Protein AF-A0A814VTH6-F1 (afdb_monomer_lite)

Organism: NCBI:txid392030

Sequence (83 aa):
MDEVVILLLMIFQMQNITEEQIDGIMELREFGVPYHIRVYIDLKINIDLWYGVHSQSSSGGAQNQLLLKADLMEQPESILFCI

Foldseek 3Di:
DDPVVVVVVVVCVVVVPDPVNVVPDPDDPPPPPDPVNVCCVVLVDDPQWDWDWDWDPDPVDTDIDTDTDPVDPDGDDDDDDDD

pLDDT: mean 79.92, std 9.44, range [51.53, 92.62]

Radius of gyration: 21.1 Å; chains: 1; bounding box: 52×26×51 Å

Structure (mmCIF, N/CA/C/O backbone):
data_AF-A0A814VTH6-F1
#
_entry.id   AF-A0A814VTH6-F1
#
loop_
_atom_site.group_PDB
_atom_site.id
_atom_site.type_symbol
_atom_site.label_atom_id
_atom_site.label_alt_id
_atom_site.label_comp_id
_atom_site.label_asym_id
_atom_site.label_entity_id
_atom_site.label_seq_id
_atom_site.pdbx_PDB_ins_code
_atom_site.Cartn_x
_atom_site.Cartn_y
_atom_site.Cartn_z
_atom_site.occupancy
_atom_site.B_iso_or_equiv
_atom_site.auth_seq_id
_atom_site.auth_comp_id
_atom_site.auth_asym_id
_atom_site.auth_atom_id
_atom_site.pdbx_PDB_model_num
ATOM 1 N N . MET A 1 1 ? -2.289 4.209 -29.701 1.00 51.53 1 MET A N 1
ATOM 2 C CA . MET A 1 1 ? -0.868 4.540 -29.480 1.00 51.53 1 MET A CA 1
ATOM 3 C C . MET A 1 1 ? -0.820 5.228 -28.143 1.00 51.53 1 MET A C 1
ATOM 5 O O . MET A 1 1 ? -1.273 6.358 -28.030 1.00 51.53 1 MET A O 1
ATOM 9 N N . ASP A 1 2 ? -0.463 4.450 -27.134 1.00 68.69 2 ASP A N 1
ATOM 10 C CA . ASP A 1 2 ? -0.754 4.728 -25.735 1.00 68.69 2 ASP A CA 1
ATOM 11 C C . ASP A 1 2 ? 0.186 5.798 -25.168 1.00 68.69 2 ASP A C 1
ATOM 13 O O . ASP A 1 2 ? 1.394 5.750 -25.398 1.00 68.69 2 ASP A O 1
ATOM 17 N N . GLU A 1 3 ? -0.363 6.745 -24.404 1.00 72.56 3 GLU A N 1
ATOM 18 C CA . GLU A 1 3 ? 0.353 7.835 -23.706 1.00 72.56 3 GLU A CA 1
ATOM 19 C C . GLU A 1 3 ? 1.609 7.351 -22.953 1.00 72.56 3 GLU A C 1
ATOM 21 O O . GLU A 1 3 ? 2.609 8.059 -22.850 1.00 72.56 3 GLU A O 1
ATOM 26 N N . VAL A 1 4 ? 1.584 6.104 -22.478 1.00 69.19 4 VAL A N 1
ATOM 27 C CA . VAL A 1 4 ? 2.681 5.436 -21.768 1.00 69.19 4 VAL A CA 1
ATOM 28 C C . VAL A 1 4 ? 3.928 5.284 -22.646 1.00 69.19 4 VAL A C 1
ATOM 30 O O . VAL A 1 4 ? 5.040 5.485 -22.166 1.00 69.19 4 VAL A O 1
ATOM 33 N N . VAL A 1 5 ? 3.759 4.980 -23.937 1.00 69.50 5 VAL A N 1
ATOM 34 C CA . VAL A 1 5 ? 4.873 4.833 -24.890 1.00 69.50 5 VAL A CA 1
ATOM 35 C C . VAL A 1 5 ? 5.526 6.191 -25.154 1.00 69.50 5 VAL A C 1
ATOM 37 O O . VAL A 1 5 ? 6.748 6.283 -25.236 1.00 69.50 5 VAL A O 1
ATOM 40 N N . ILE A 1 6 ? 4.724 7.258 -25.219 1.00 74.50 6 ILE A N 1
ATOM 41 C CA . ILE A 1 6 ? 5.206 8.632 -25.413 1.00 74.50 6 ILE A CA 1
ATOM 42 C C . ILE A 1 6 ? 5.998 9.101 -24.185 1.00 74.50 6 ILE A C 1
ATOM 44 O O . ILE A 1 6 ? 7.107 9.614 -24.333 1.00 74.50 6 ILE A O 1
ATOM 48 N N . LEU A 1 7 ? 5.475 8.875 -22.975 1.00 75.56 7 LEU A N 1
ATOM 49 C CA . LEU A 1 7 ? 6.164 9.187 -21.716 1.00 75.56 7 LEU A CA 1
ATOM 50 C C . LEU A 1 7 ? 7.474 8.404 -21.565 1.00 75.56 7 LEU A C 1
ATOM 52 O O . LEU A 1 7 ? 8.491 8.977 -21.177 1.00 75.56 7 LEU A O 1
ATOM 56 N N . LEU A 1 8 ? 7.469 7.117 -21.912 1.00 75.44 8 LEU A N 1
ATOM 57 C CA . LEU A 1 8 ? 8.654 6.267 -21.855 1.00 75.44 8 LEU A CA 1
ATOM 58 C C . LEU A 1 8 ? 9.736 6.739 -22.843 1.00 75.44 8 LEU A C 1
ATOM 60 O O . LEU A 1 8 ? 10.897 6.877 -22.459 1.00 75.44 8 LEU A O 1
ATOM 64 N N . LEU A 1 9 ? 9.350 7.071 -24.080 1.00 75.06 9 LEU A N 1
ATOM 65 C CA . LEU A 1 9 ? 10.254 7.665 -25.068 1.00 75.06 9 LEU A CA 1
ATOM 66 C C . LEU A 1 9 ? 10.810 9.010 -24.581 1.00 75.06 9 LEU A C 1
ATOM 68 O O . LEU A 1 9 ? 12.015 9.228 -24.671 1.00 75.06 9 LEU A O 1
ATOM 72 N N . MET A 1 10 ? 9.983 9.888 -24.000 1.00 77.31 10 MET A N 1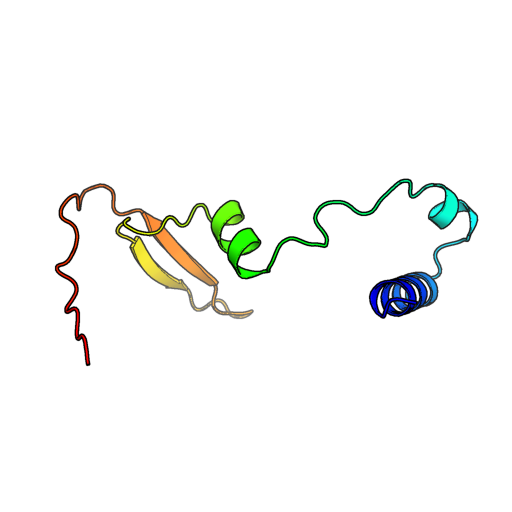
ATOM 73 C CA . MET A 1 10 ? 10.460 11.163 -23.441 1.00 77.31 10 MET A CA 1
ATOM 74 C C . MET A 1 10 ? 11.471 10.962 -22.303 1.00 77.31 10 MET A C 1
ATOM 76 O O . MET A 1 10 ? 12.472 11.676 -22.253 1.00 77.31 10 MET A O 1
ATOM 80 N N . ILE A 1 11 ? 11.255 9.987 -21.415 1.00 78.44 11 ILE A N 1
ATOM 81 C CA . ILE A 1 11 ? 12.188 9.678 -20.320 1.00 78.44 11 ILE A CA 1
ATOM 82 C C . ILE A 1 11 ? 13.522 9.160 -20.870 1.00 78.44 11 ILE A C 1
ATOM 84 O O . ILE A 1 11 ? 14.574 9.637 -20.444 1.00 78.44 11 ILE A O 1
ATOM 88 N N . PHE A 1 12 ? 13.501 8.245 -21.844 1.00 77.81 12 PHE A N 1
ATOM 89 C CA . PHE A 1 12 ? 14.729 7.721 -22.453 1.00 77.81 12 PHE A CA 1
ATOM 90 C C . PHE A 1 12 ? 15.541 8.809 -23.166 1.00 77.81 12 PHE A C 1
ATOM 92 O O . PHE A 1 12 ? 16.761 8.873 -22.994 1.00 77.81 12 PHE A O 1
ATOM 99 N N . GLN A 1 13 ? 14.868 9.720 -23.876 1.00 76.81 13 GLN A N 1
ATOM 100 C CA . GLN A 1 13 ? 15.509 10.869 -24.526 1.00 76.81 13 GLN A CA 1
ATOM 101 C C . GLN A 1 13 ? 16.118 11.848 -23.507 1.00 76.81 13 GLN A C 1
ATOM 103 O O . GLN A 1 13 ? 17.208 12.373 -23.725 1.00 76.81 13 GLN A O 1
ATOM 108 N N . MET A 1 14 ? 15.466 12.062 -22.359 1.00 76.12 14 MET A N 1
ATOM 109 C CA . MET A 1 14 ? 15.984 12.932 -21.293 1.00 76.12 14 MET A CA 1
ATOM 110 C C . MET A 1 14 ? 17.168 12.337 -20.521 1.00 76.12 14 MET A C 1
ATOM 112 O O . MET A 1 14 ? 17.905 13.080 -19.875 1.00 76.12 14 MET A O 1
ATOM 116 N N . GLN A 1 15 ? 17.357 11.018 -20.573 1.00 75.69 15 GLN A N 1
ATOM 117 C CA . GLN A 1 15 ? 18.444 10.307 -19.891 1.00 75.69 15 GLN A CA 1
ATOM 118 C C . GLN A 1 15 ? 19.619 9.952 -20.827 1.00 75.69 15 GLN A C 1
ATOM 120 O O . GLN A 1 15 ? 20.583 9.343 -20.372 1.00 75.69 15 GLN A O 1
ATOM 125 N N . ASN A 1 16 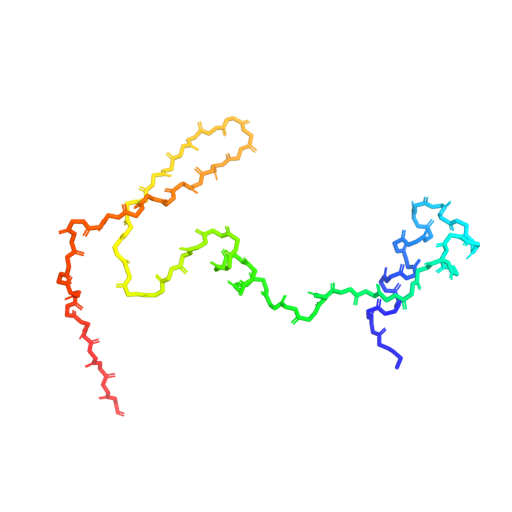? 19.565 10.345 -22.111 1.00 74.56 16 ASN A N 1
ATOM 126 C CA . ASN A 1 16 ? 20.564 10.031 -23.146 1.00 74.56 16 ASN A CA 1
ATOM 127 C C . ASN A 1 16 ? 20.906 8.527 -23.224 1.00 74.56 16 ASN A C 1
ATOM 129 O O . ASN A 1 16 ? 22.065 8.141 -23.382 1.00 74.56 16 ASN A O 1
ATOM 133 N N . ILE A 1 17 ? 19.884 7.686 -23.048 1.00 75.12 17 ILE A N 1
ATOM 134 C CA . ILE A 1 17 ? 19.999 6.228 -23.113 1.00 75.12 17 ILE A CA 1
ATOM 135 C C . ILE A 1 17 ? 20.100 5.833 -24.592 1.00 75.12 17 ILE A C 1
ATOM 137 O O . ILE A 1 17 ? 19.282 6.266 -25.406 1.00 75.12 17 ILE A O 1
ATOM 141 N N . THR A 1 18 ? 21.123 5.056 -24.953 1.00 74.75 18 THR A N 1
ATOM 142 C CA . THR A 1 18 ? 21.375 4.659 -26.347 1.00 74.75 18 THR A CA 1
ATOM 143 C C . THR A 1 18 ? 20.371 3.600 -26.811 1.00 74.75 18 THR A C 1
ATOM 145 O O . THR A 1 18 ? 19.852 2.831 -26.006 1.00 74.75 18 THR A O 1
ATOM 148 N N . GLU A 1 19 ? 20.096 3.525 -28.116 1.00 71.50 19 GLU A N 1
ATOM 149 C CA . GLU A 1 19 ? 19.148 2.543 -28.681 1.00 71.50 19 GLU A CA 1
ATOM 150 C C . GLU A 1 19 ? 19.531 1.093 -28.331 1.00 71.50 19 GLU A C 1
ATOM 152 O O . GLU A 1 19 ? 18.663 0.296 -27.995 1.00 71.50 19 GLU A O 1
ATOM 157 N N . GLU A 1 20 ? 20.831 0.784 -28.260 1.00 72.06 20 GLU A N 1
ATOM 158 C CA . GLU A 1 20 ? 21.348 -0.517 -27.802 1.00 72.06 20 GLU A CA 1
ATOM 159 C C . GLU A 1 20 ? 20.956 -0.850 -26.350 1.00 72.06 20 GLU A C 1
ATOM 161 O O . GLU A 1 20 ? 20.758 -2.013 -26.002 1.00 72.06 20 GLU A O 1
ATOM 166 N N . GLN A 1 21 ? 20.840 0.163 -25.484 1.00 69.88 21 GLN A N 1
ATOM 167 C CA . GLN A 1 21 ? 20.391 -0.019 -24.102 1.00 69.88 21 GLN A CA 1
ATOM 168 C C . GLN A 1 21 ? 18.875 -0.226 -24.019 1.00 69.88 21 GLN A C 1
ATOM 170 O O . GLN A 1 21 ? 18.420 -0.938 -23.125 1.00 69.88 21 GLN A O 1
ATOM 175 N N . ILE A 1 22 ? 18.104 0.367 -24.938 1.00 72.44 22 ILE A N 1
ATOM 176 C CA . ILE A 1 22 ? 16.649 0.178 -25.034 1.00 72.44 22 ILE A CA 1
ATOM 177 C C . ILE A 1 22 ? 16.333 -1.223 -25.571 1.00 72.44 22 ILE A C 1
ATOM 179 O O . ILE A 1 22 ? 15.468 -1.895 -25.015 1.00 72.44 22 ILE A O 1
ATOM 183 N N . ASP A 1 23 ? 17.088 -1.703 -26.561 1.00 74.31 23 ASP A N 1
ATOM 184 C CA . ASP A 1 23 ? 16.960 -3.061 -27.116 1.00 74.31 23 ASP A CA 1
ATOM 185 C C . ASP A 1 23 ? 17.235 -4.165 -26.078 1.00 74.31 23 ASP A C 1
ATOM 187 O O . ASP A 1 23 ? 16.733 -5.284 -26.195 1.00 74.31 23 ASP A O 1
ATOM 191 N N . GLY A 1 24 ? 17.995 -3.858 -25.023 1.00 75.31 24 GLY A N 1
ATOM 192 C CA . GLY A 1 24 ? 18.211 -4.764 -23.892 1.00 75.31 24 GLY A CA 1
ATOM 193 C C . GLY A 1 24 ? 17.019 -4.881 -22.930 1.00 75.31 24 GLY A C 1
ATOM 194 O O . GLY A 1 24 ? 16.999 -5.782 -22.084 1.00 75.31 24 GLY A O 1
ATOM 195 N N . ILE A 1 25 ? 16.027 -3.990 -23.019 1.00 74.38 25 ILE A N 1
ATOM 196 C CA . ILE A 1 25 ? 14.855 -3.981 -22.138 1.00 74.38 25 ILE A CA 1
ATOM 197 C C . ILE A 1 25 ? 13.804 -4.939 -22.700 1.00 74.38 25 ILE A C 1
ATOM 199 O O . ILE A 1 25 ? 13.086 -4.619 -23.640 1.00 74.38 25 ILE A O 1
ATOM 203 N N . MET A 1 26 ? 13.677 -6.116 -22.085 1.00 78.00 26 MET A N 1
ATOM 204 C CA . MET A 1 26 ? 12.678 -7.107 -22.506 1.00 78.00 26 MET A CA 1
ATOM 205 C C . MET A 1 26 ? 11.238 -6.715 -22.142 1.00 78.00 26 MET A C 1
ATOM 207 O O . MET A 1 26 ? 10.327 -6.960 -22.926 1.00 78.00 26 MET A O 1
ATOM 211 N N . GLU A 1 27 ? 11.010 -6.150 -20.948 1.00 81.88 27 GLU A N 1
ATOM 212 C CA . GLU A 1 27 ? 9.664 -5.808 -20.470 1.00 81.88 27 GLU A CA 1
ATOM 213 C C . GLU A 1 27 ? 9.705 -4.823 -19.290 1.00 81.88 27 GLU A C 1
ATOM 215 O O . GLU A 1 27 ? 10.616 -4.859 -18.458 1.00 81.88 27 GLU A O 1
ATOM 220 N N . LEU A 1 28 ? 8.669 -3.988 -19.171 1.00 79.38 28 LEU A N 1
ATOM 221 C CA . LEU A 1 28 ? 8.367 -3.260 -17.941 1.00 79.38 28 LEU A CA 1
ATOM 222 C C . LEU A 1 28 ? 7.506 -4.140 -17.035 1.00 79.38 28 LEU A C 1
ATOM 224 O O . LEU A 1 28 ? 6.445 -4.600 -17.443 1.00 79.38 28 LEU A O 1
ATOM 228 N N . ARG A 1 29 ? 7.918 -4.332 -15.781 1.00 82.56 29 ARG A N 1
ATOM 229 C CA . ARG A 1 29 ? 7.113 -5.064 -14.795 1.00 82.56 29 ARG A CA 1
ATOM 230 C C . ARG A 1 29 ? 6.387 -4.117 -13.858 1.00 82.56 29 ARG A C 1
ATOM 232 O O . ARG A 1 29 ? 6.881 -3.044 -13.534 1.00 82.56 29 ARG A O 1
ATOM 239 N N . GLU A 1 30 ? 5.211 -4.549 -13.411 1.00 78.81 30 GLU A N 1
ATOM 240 C CA . GLU A 1 30 ? 4.441 -3.912 -12.333 1.00 78.81 30 GLU A CA 1
ATOM 241 C C . GLU A 1 30 ? 3.990 -2.459 -12.600 1.00 78.81 30 GLU A C 1
ATOM 243 O O . GLU A 1 30 ? 3.532 -1.779 -11.683 1.00 78.81 30 GLU A O 1
ATOM 248 N N . PHE A 1 31 ? 4.031 -1.996 -13.854 1.00 80.25 31 PHE A N 1
ATOM 249 C CA . PHE A 1 31 ? 3.580 -0.654 -14.258 1.00 80.25 31 PHE A CA 1
ATOM 250 C C . PHE A 1 31 ? 2.072 -0.431 -14.065 1.00 80.25 31 PHE A C 1
ATOM 252 O O . PHE A 1 31 ? 1.620 0.704 -13.953 1.00 80.25 31 PHE A O 1
ATOM 259 N N . GLY A 1 32 ? 1.287 -1.510 -14.030 1.00 84.81 32 GLY A N 1
ATOM 260 C CA . GLY A 1 32 ? -0.166 -1.456 -13.868 1.00 84.81 32 GLY A CA 1
ATOM 261 C C . GLY A 1 32 ? -0.650 -1.438 -12.418 1.00 84.81 32 GLY A C 1
ATOM 262 O O . GLY A 1 32 ? -1.856 -1.375 -12.199 1.00 84.81 32 GLY A O 1
ATOM 263 N N . VAL A 1 33 ? 0.243 -1.532 -11.425 1.00 88.19 33 VAL A N 1
ATOM 264 C CA . VAL A 1 33 ? -0.161 -1.588 -10.013 1.00 88.19 33 VAL A CA 1
ATOM 265 C C . VAL A 1 33 ? -0.563 -0.182 -9.541 1.00 88.19 33 VAL A C 1
ATOM 267 O O . VAL A 1 33 ? 0.289 0.707 -9.511 1.00 88.19 33 VAL A O 1
ATOM 270 N N . PRO A 1 34 ? -1.828 0.050 -9.134 1.00 92.62 34 PRO A N 1
ATOM 271 C CA . PRO A 1 34 ? -2.252 1.335 -8.592 1.00 92.62 34 PRO A CA 1
ATOM 272 C C . PRO A 1 34 ? -1.435 1.729 -7.360 1.00 92.62 34 PRO A C 1
ATOM 274 O O . PRO A 1 34 ? -1.088 0.888 -6.528 1.00 92.62 34 PRO A O 1
ATOM 277 N N . TYR A 1 35 ? -1.200 3.031 -7.190 1.00 90.06 35 TYR A N 1
ATOM 278 C CA . TYR A 1 35 ? -0.352 3.550 -6.114 1.00 90.06 35 TYR A CA 1
ATOM 279 C C . TYR A 1 35 ? -0.778 3.081 -4.711 1.00 90.06 35 TYR A C 1
ATOM 281 O O . TYR A 1 35 ? 0.063 2.669 -3.919 1.00 90.06 35 TYR A O 1
ATOM 289 N N . HIS A 1 36 ? -2.080 3.067 -4.407 1.00 89.44 36 HIS A N 1
ATOM 290 C CA . HIS A 1 36 ? -2.571 2.629 -3.095 1.00 89.44 36 HIS A CA 1
ATOM 291 C C . HIS A 1 36 ? -2.301 1.140 -2.824 1.00 89.44 36 HIS A C 1
ATOM 293 O O . HIS A 1 36 ? -2.068 0.769 -1.678 1.00 89.44 36 HIS A O 1
ATOM 299 N N . ILE A 1 37 ? -2.272 0.301 -3.866 1.00 91.31 37 ILE A N 1
ATOM 300 C CA . ILE A 1 37 ? -1.919 -1.118 -3.740 1.00 91.31 37 ILE A CA 1
ATOM 301 C C . ILE A 1 37 ? -0.423 -1.257 -3.457 1.00 91.31 37 ILE A C 1
ATOM 303 O O . ILE A 1 37 ? -0.039 -2.022 -2.579 1.00 91.31 37 ILE A O 1
ATOM 307 N N . ARG A 1 38 ? 0.425 -0.476 -4.139 1.00 92.25 38 ARG A N 1
ATOM 308 C CA . ARG A 1 38 ? 1.868 -0.448 -3.859 1.00 92.25 38 ARG A CA 1
ATOM 309 C C . ARG A 1 38 ? 2.143 -0.075 -2.406 1.00 92.25 38 ARG A C 1
ATOM 311 O O . ARG A 1 38 ? 2.838 -0.803 -1.712 1.00 92.25 38 ARG A O 1
ATOM 318 N N . VAL A 1 39 ? 1.541 1.018 -1.939 1.00 89.12 39 VAL A N 1
ATOM 319 C CA . VAL A 1 39 ? 1.694 1.491 -0.555 1.00 89.12 39 VAL A CA 1
ATOM 320 C C . VAL A 1 39 ? 1.207 0.440 0.448 1.00 89.12 39 VAL A C 1
ATOM 322 O O . VAL A 1 39 ? 1.898 0.173 1.428 1.00 89.12 39 VAL A O 1
ATOM 325 N N . TYR A 1 40 ? 0.055 -0.186 0.186 1.00 91.38 40 TYR A N 1
ATOM 326 C CA . TYR A 1 40 ? -0.492 -1.286 0.988 1.00 91.38 40 TYR A CA 1
ATOM 327 C C . TYR A 1 40 ? 0.498 -2.457 1.117 1.00 91.38 40 TYR A C 1
ATOM 329 O O . TYR A 1 40 ? 0.770 -2.910 2.231 1.00 91.38 40 TYR A O 1
ATOM 337 N N . ILE A 1 41 ? 1.069 -2.913 -0.0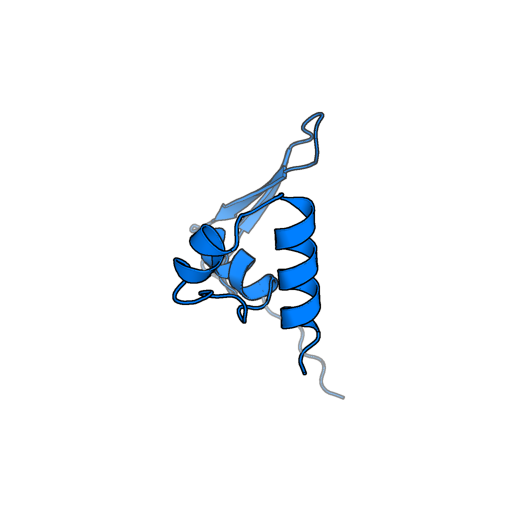07 1.00 91.62 41 ILE A N 1
ATOM 338 C CA . ILE A 1 41 ? 2.008 -4.046 -0.051 1.00 91.62 41 ILE A CA 1
ATOM 339 C C . ILE A 1 41 ? 3.326 -3.683 0.638 1.00 91.62 41 ILE A C 1
ATOM 341 O O . ILE A 1 41 ? 3.775 -4.409 1.527 1.00 91.62 41 ILE A O 1
ATOM 345 N N . ASP A 1 42 ? 3.935 -2.564 0.248 1.00 90.75 42 ASP A N 1
ATOM 346 C CA . ASP A 1 42 ? 5.275 -2.182 0.693 1.00 90.75 42 ASP A CA 1
ATOM 347 C C . ASP A 1 42 ? 5.307 -1.901 2.202 1.00 90.75 42 ASP A C 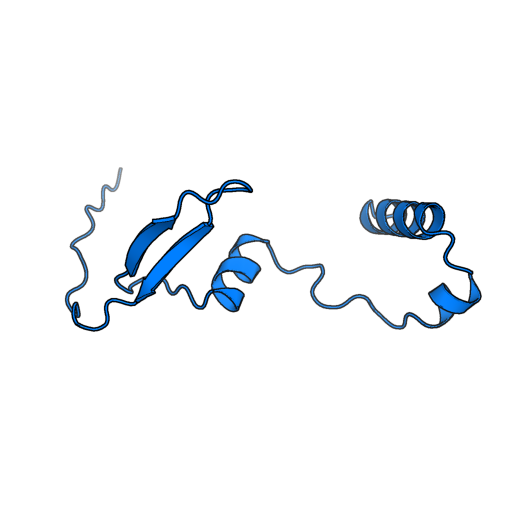1
ATOM 349 O O . ASP A 1 42 ? 6.232 -2.323 2.899 1.00 90.75 42 ASP A O 1
ATOM 353 N N . LEU A 1 43 ? 4.276 -1.225 2.725 1.00 89.06 43 LEU A N 1
ATOM 354 C CA . LEU A 1 43 ? 4.171 -0.877 4.146 1.00 89.06 43 LEU A CA 1
ATOM 355 C C . LEU A 1 43 ? 3.453 -1.946 4.986 1.00 89.06 43 LEU A C 1
ATOM 357 O O . LEU A 1 43 ? 3.357 -1.785 6.203 1.00 89.06 43 LEU A O 1
ATOM 361 N N . LYS A 1 44 ? 2.969 -3.033 4.366 1.00 89.75 44 LYS A N 1
ATOM 362 C CA . LYS A 1 44 ? 2.221 -4.126 5.021 1.00 89.75 44 LYS A CA 1
ATOM 363 C C . LYS A 1 44 ? 1.045 -3.617 5.867 1.00 89.75 44 LYS A C 1
ATOM 365 O O . LYS A 1 44 ? 0.817 -4.073 6.992 1.00 89.75 44 LYS A O 1
ATOM 370 N N . ILE A 1 45 ? 0.327 -2.631 5.335 1.00 90.56 45 ILE A N 1
ATOM 371 C CA . ILE A 1 45 ? -0.828 -2.026 6.000 1.00 90.56 45 ILE A CA 1
ATOM 372 C C . ILE A 1 45 ? -2.047 -2.840 5.607 1.00 90.56 45 ILE A C 1
ATOM 374 O O . ILE A 1 45 ? -2.469 -2.744 4.467 1.00 90.56 45 ILE A O 1
ATOM 378 N N . ASN A 1 46 ? -2.637 -3.596 6.525 1.00 90.56 46 ASN A N 1
ATOM 379 C CA . ASN A 1 46 ? -3.867 -4.324 6.247 1.00 90.56 46 ASN A CA 1
ATOM 380 C C . ASN A 1 46 ? -5.075 -3.533 6.743 1.00 90.56 46 ASN A C 1
ATOM 382 O O . ASN A 1 46 ? -5.023 -2.856 7.771 1.00 90.56 46 ASN A O 1
ATOM 386 N N . ILE A 1 47 ? -6.183 -3.656 6.016 1.00 86.06 47 ILE A N 1
ATOM 387 C CA . ILE A 1 47 ? -7.492 -3.261 6.537 1.00 86.06 47 ILE A CA 1
ATOM 388 C C . ILE A 1 47 ? -7.781 -4.170 7.740 1.00 86.06 47 ILE A C 1
ATOM 390 O O . ILE A 1 47 ? -7.360 -5.325 7.743 1.00 86.06 47 ILE A O 1
ATOM 394 N N . ASP A 1 48 ? -8.481 -3.641 8.743 1.00 85.38 48 ASP A N 1
ATOM 395 C CA . ASP A 1 48 ? -8.912 -4.377 9.940 1.00 85.38 48 ASP A CA 1
ATOM 396 C C . ASP A 1 48 ? -7.837 -4.646 11.010 1.00 85.38 48 ASP A C 1
ATOM 398 O O . ASP A 1 48 ? -8.042 -5.415 11.945 1.00 85.38 48 ASP A O 1
ATOM 402 N N . LEU A 1 49 ? -6.682 -3.983 10.909 1.00 88.44 49 LEU A N 1
ATOM 403 C CA . LEU A 1 49 ? -5.667 -3.980 11.962 1.00 88.44 49 LEU A CA 1
ATOM 404 C C . LEU A 1 49 ? -5.572 -2.612 12.638 1.00 88.44 49 LEU A C 1
ATOM 406 O O . LEU A 1 49 ? -5.769 -1.563 12.022 1.00 88.44 49 LEU A O 1
ATOM 410 N N . TRP A 1 50 ? -5.216 -2.624 13.921 1.00 90.81 50 TRP A N 1
ATOM 411 C CA . TRP A 1 50 ? -4.980 -1.409 14.689 1.00 90.81 50 TRP A CA 1
ATOM 412 C C . TRP A 1 50 ? -3.557 -0.897 14.493 1.00 90.81 50 TRP A C 1
ATOM 414 O O . TRP A 1 50 ? -2.585 -1.630 14.678 1.00 90.81 50 TRP A O 1
ATOM 424 N N . TYR A 1 51 ? -3.428 0.394 14.199 1.00 90.38 51 TYR A N 1
ATOM 425 C CA . TYR A 1 51 ? -2.139 1.058 14.032 1.00 90.38 51 TYR A CA 1
ATOM 426 C C . TYR A 1 51 ? -2.043 2.307 14.906 1.00 90.38 51 TYR A C 1
ATOM 428 O O . TYR A 1 51 ? -2.978 3.102 14.991 1.00 90.38 51 TYR A O 1
ATOM 436 N N . GLY A 1 52 ? -0.885 2.50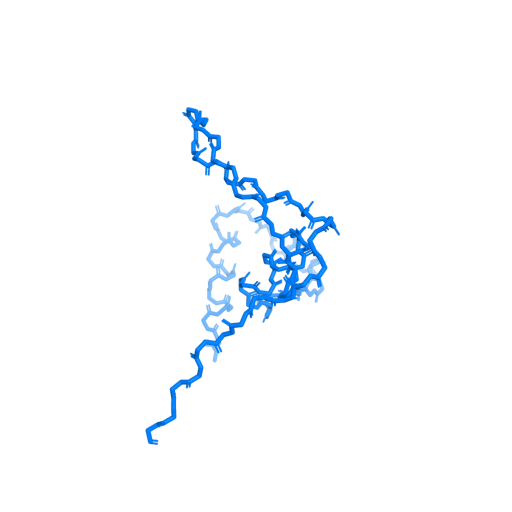9 15.530 1.00 89.94 52 GLY A N 1
ATOM 437 C CA . GLY A 1 52 ? -0.501 3.795 16.102 1.00 89.94 52 GLY A CA 1
ATOM 438 C C . GLY A 1 52 ? 0.153 4.664 15.031 1.00 89.94 52 GLY A C 1
ATOM 439 O O . GLY A 1 52 ? 1.148 4.253 14.431 1.00 89.94 52 GLY A O 1
ATOM 440 N N . VAL A 1 53 ? -0.380 5.864 14.804 1.00 88.50 53 VAL A N 1
ATOM 441 C CA . VAL A 1 53 ? 0.166 6.818 13.829 1.00 88.50 53 VAL A CA 1
ATOM 442 C C . VAL A 1 53 ? 1.128 7.765 14.535 1.00 88.50 53 VAL A C 1
ATOM 444 O O . VAL A 1 53 ? 0.728 8.489 15.445 1.00 88.50 53 VAL A O 1
ATOM 447 N N . HIS A 1 54 ? 2.385 7.781 14.103 1.00 85.31 54 HIS A N 1
ATOM 448 C CA . HIS A 1 54 ? 3.402 8.682 14.636 1.00 85.31 54 HIS A CA 1
ATOM 449 C C . HIS A 1 54 ? 3.931 9.553 13.508 1.00 85.31 54 HIS A C 1
ATOM 451 O O . HIS A 1 54 ? 4.432 9.044 12.506 1.00 85.31 54 HIS A O 1
ATOM 457 N N . SER A 1 55 ? 3.824 10.870 13.665 1.00 82.06 55 SER A N 1
ATOM 458 C CA . SER A 1 55 ? 4.447 11.804 12.735 1.00 82.06 55 SER A CA 1
ATOM 459 C C . SER A 1 55 ? 5.786 12.243 13.303 1.00 82.06 55 SER A C 1
ATOM 461 O O . SER A 1 55 ? 5.836 12.860 14.370 1.00 82.06 55 SER A O 1
ATOM 463 N N . GLN A 1 56 ? 6.874 11.910 12.613 1.00 73.62 56 GLN A N 1
ATOM 464 C CA . GLN A 1 56 ? 8.171 12.494 12.922 1.00 73.62 56 GLN A CA 1
ATOM 465 C C . GLN A 1 56 ? 8.374 13.717 12.028 1.00 73.62 56 GLN A C 1
ATOM 467 O O . GLN A 1 56 ? 8.396 13.618 10.799 1.00 73.62 56 GLN A O 1
ATOM 472 N N . SER A 1 57 ? 8.508 14.887 12.656 1.00 61.28 57 SER A N 1
ATOM 473 C CA . SER A 1 57 ? 8.910 16.108 11.961 1.00 61.28 57 SER A CA 1
ATOM 474 C C . SER A 1 57 ? 10.404 16.023 11.660 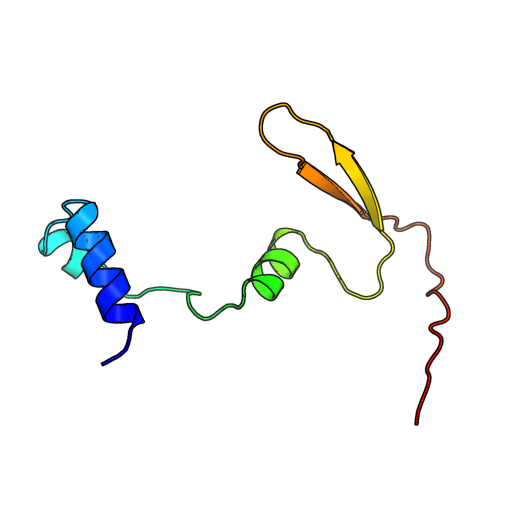1.00 61.28 57 SER A C 1
ATOM 476 O O . SER A 1 57 ? 11.243 16.394 12.480 1.00 61.28 57 SER A O 1
ATOM 478 N N . SER A 1 58 ? 10.746 15.473 10.499 1.00 59.38 58 SER A N 1
ATOM 479 C CA . SER A 1 58 ? 12.089 15.570 9.933 1.00 59.38 58 SER A CA 1
ATOM 480 C C . SER A 1 58 ? 12.183 16.799 9.034 1.00 59.38 58 SER A C 1
ATOM 482 O O . SER A 1 58 ? 11.295 17.067 8.224 1.00 59.38 58 SER A O 1
ATOM 484 N N . SER A 1 59 ? 13.300 17.519 9.128 1.00 61.97 59 SER A N 1
ATOM 485 C CA . SER A 1 59 ? 13.644 18.734 8.370 1.00 61.97 59 SER A CA 1
ATOM 486 C C . SER A 1 59 ? 13.730 18.561 6.837 1.00 61.97 59 SER A C 1
ATOM 488 O O . SER A 1 59 ? 14.169 19.474 6.147 1.00 61.97 59 SER A O 1
ATOM 490 N N . GLY A 1 60 ? 13.280 17.423 6.294 1.00 61.25 60 GLY A N 1
ATOM 491 C CA . GLY A 1 60 ? 13.220 17.104 4.862 1.00 61.25 60 GLY A CA 1
ATOM 492 C C . GLY A 1 60 ? 11.894 16.486 4.391 1.00 61.25 60 GLY A C 1
ATOM 493 O O . GLY A 1 60 ? 11.833 15.977 3.278 1.00 61.25 60 GLY A O 1
ATOM 494 N N . GLY A 1 61 ? 10.841 16.514 5.216 1.00 56.94 61 GLY A N 1
ATOM 495 C CA . GLY A 1 61 ? 9.527 15.935 4.911 1.00 56.94 61 GLY A CA 1
ATOM 496 C C . GLY A 1 61 ? 9.017 15.099 6.082 1.00 56.94 61 GLY A C 1
ATOM 497 O O . GLY A 1 61 ? 9.794 14.381 6.707 1.00 56.94 61 GLY A O 1
ATOM 498 N N . ALA A 1 62 ? 7.731 15.216 6.418 1.00 58.22 62 ALA A N 1
ATOM 499 C CA . ALA A 1 62 ? 7.131 14.462 7.515 1.00 58.22 62 ALA A CA 1
ATOM 500 C C . ALA A 1 62 ? 7.012 12.984 7.124 1.00 58.22 62 ALA A C 1
ATOM 502 O O . ALA A 1 62 ? 6.213 12.626 6.256 1.00 58.22 62 ALA A O 1
ATOM 503 N N . GLN A 1 63 ? 7.807 12.121 7.756 1.00 66.62 63 GLN A N 1
ATOM 504 C CA . GLN A 1 63 ? 7.656 10.681 7.599 1.00 66.62 63 GLN A CA 1
ATOM 505 C C . GLN A 1 63 ? 6.659 10.193 8.651 1.00 66.62 63 GLN A C 1
ATOM 507 O O . GLN A 1 63 ? 6.937 10.197 9.853 1.00 66.62 63 GLN A O 1
ATOM 512 N N . ASN A 1 64 ? 5.473 9.795 8.194 1.00 76.62 64 ASN A N 1
ATOM 513 C CA . ASN A 1 64 ? 4.487 9.153 9.054 1.00 76.62 64 ASN A CA 1
ATOM 514 C C . ASN A 1 64 ? 4.845 7.672 9.190 1.00 76.62 64 ASN A C 1
ATOM 516 O O . ASN A 1 64 ? 4.939 6.956 8.194 1.00 76.62 64 ASN A O 1
ATOM 520 N N . GLN A 1 65 ? 5.053 7.220 10.421 1.00 81.75 65 GLN A N 1
ATOM 521 C CA . GLN A 1 65 ? 5.313 5.823 10.742 1.00 81.75 65 GLN A CA 1
ATOM 522 C C . GLN A 1 65 ? 4.052 5.199 11.339 1.00 81.75 65 GLN A C 1
ATOM 524 O O . GLN A 1 65 ? 3.455 5.739 12.275 1.00 81.75 65 GLN A O 1
ATOM 529 N N . LEU A 1 66 ? 3.649 4.058 10.782 1.00 88.19 66 LEU A N 1
ATOM 530 C CA . LEU A 1 66 ? 2.551 3.241 11.287 1.00 88.19 66 LEU A CA 1
ATOM 531 C C . LEU A 1 66 ? 3.140 2.077 12.077 1.00 88.19 66 LEU A C 1
ATOM 533 O O . LEU A 1 66 ? 3.905 1.279 11.539 1.00 88.19 66 LEU A O 1
ATOM 537 N N . LEU A 1 67 ? 2.790 1.989 13.357 1.00 89.31 67 LEU A N 1
ATOM 538 C CA . LEU A 1 67 ? 3.204 0.895 14.232 1.00 89.31 67 LEU A CA 1
ATOM 539 C C . LEU A 1 67 ? 2.007 -0.017 14.480 1.00 89.31 67 LEU A C 1
ATOM 541 O O . LEU A 1 67 ? 0.987 0.441 14.995 1.00 89.31 67 LEU A O 1
ATOM 545 N N . LEU A 1 68 ? 2.123 -1.292 14.103 1.00 88.19 68 LEU A N 1
ATOM 546 C CA . LEU A 1 68 ? 1.074 -2.284 14.333 1.00 88.19 68 LEU A CA 1
ATOM 547 C C . LEU A 1 68 ? 0.867 -2.479 15.837 1.00 88.19 68 LEU A C 1
ATOM 549 O O . LEU A 1 68 ? 1.807 -2.804 16.564 1.00 88.19 68 LEU A O 1
ATOM 553 N N . LYS A 1 69 ? -0.374 -2.320 16.291 1.00 88.06 69 LYS A N 1
ATOM 554 C CA . LYS A 1 69 ? -0.777 -2.541 17.677 1.00 88.06 69 LYS A CA 1
ATOM 555 C C . LYS A 1 69 ? -1.519 -3.870 17.776 1.00 88.06 69 LYS A C 1
ATOM 557 O O . LYS A 1 69 ? -2.743 -3.910 17.764 1.00 88.06 69 LYS A O 1
ATOM 562 N N . ALA A 1 70 ? -0.750 -4.955 17.864 1.00 83.19 70 ALA A N 1
ATOM 563 C CA . ALA A 1 70 ? -1.275 -6.323 17.906 1.00 83.19 70 ALA A CA 1
ATOM 564 C C . ALA A 1 70 ? -2.098 -6.639 19.171 1.00 83.19 70 ALA A C 1
ATOM 566 O O . ALA A 1 70 ? -2.871 -7.591 19.175 1.00 83.19 70 ALA A O 1
ATOM 567 N N . ASP A 1 71 ? -1.951 -5.835 20.228 1.00 86.38 71 ASP A N 1
ATOM 568 C CA . ASP A 1 71 ? -2.642 -6.035 21.507 1.00 86.38 71 ASP A CA 1
ATOM 569 C C . ASP A 1 71 ? -4.148 -5.735 21.436 1.00 86.38 71 ASP A C 1
ATOM 571 O O . ASP A 1 71 ? -4.916 -6.188 22.284 1.00 86.38 71 ASP A O 1
ATOM 575 N N . LEU A 1 72 ? -4.583 -4.944 20.450 1.00 81.44 72 LEU A N 1
ATOM 576 C CA . LEU A 1 72 ? -5.995 -4.634 20.236 1.00 81.44 72 LEU A CA 1
ATOM 577 C C . LEU A 1 72 ? -6.577 -5.648 19.251 1.00 81.44 72 LEU A C 1
ATOM 579 O O . LEU A 1 72 ? -6.291 -5.590 18.058 1.00 81.44 72 LEU A O 1
ATOM 583 N N . MET A 1 73 ? -7.378 -6.582 19.764 1.00 75.38 73 MET A N 1
ATOM 584 C CA . MET A 1 73 ? -8.020 -7.624 18.951 1.00 75.38 73 MET A CA 1
ATOM 585 C C . MET A 1 73 ? -9.481 -7.313 18.609 1.00 75.38 73 MET A C 1
ATOM 587 O O . MET A 1 73 ? -10.023 -7.896 17.679 1.00 75.38 73 MET A O 1
ATOM 591 N N . GLU A 1 74 ? -10.132 -6.417 19.355 1.00 82.19 74 GLU A N 1
ATOM 592 C CA . GLU A 1 74 ? -11.527 -6.052 19.109 1.00 82.19 74 GLU A CA 1
ATOM 593 C C . GLU A 1 74 ? -11.620 -5.041 17.961 1.00 82.19 74 GLU A C 1
ATOM 595 O O . GLU A 1 74 ? -10.942 -4.011 17.971 1.00 82.19 74 GLU A O 1
ATOM 600 N N . GLN A 1 75 ? -12.442 -5.347 16.960 1.00 81.81 75 GLN A N 1
ATOM 601 C CA . GLN A 1 75 ? -12.709 -4.463 15.829 1.00 81.81 75 GLN A CA 1
ATOM 602 C C . GLN A 1 75 ? -13.616 -3.303 16.277 1.00 81.81 75 GLN A C 1
ATOM 604 O O . GLN A 1 75 ? -14.566 -3.536 17.025 1.00 81.81 75 GLN A O 1
ATOM 609 N N . PRO A 1 76 ? -13.375 -2.054 15.838 1.00 83.12 76 PRO A N 1
ATOM 610 C CA . PRO A 1 76 ? -14.257 -0.950 16.193 1.00 83.12 76 PRO A CA 1
ATOM 611 C C . PRO A 1 76 ? -15.624 -1.108 15.517 1.00 83.12 76 PRO A C 1
ATOM 613 O O . PRO A 1 76 ? -15.704 -1.426 14.329 1.00 83.12 76 PRO A O 1
ATOM 616 N N . GLU A 1 77 ? -16.706 -0.822 16.244 1.00 87.25 77 GLU A N 1
ATOM 617 C CA . GLU A 1 77 ? -18.045 -0.801 15.652 1.00 87.25 77 GLU A CA 1
ATOM 618 C C . GLU A 1 77 ? -18.163 0.348 14.640 1.00 87.25 77 GLU A C 1
ATOM 620 O O . GLU A 1 77 ? -18.093 1.531 14.984 1.00 87.25 77 GLU A O 1
ATOM 625 N N . SER A 1 78 ? -18.332 -0.001 13.363 1.00 86.56 78 SER A N 1
ATOM 626 C CA . SER A 1 78 ? -18.578 0.979 12.306 1.00 86.56 78 SER A CA 1
ATOM 627 C C . SER A 1 78 ? -20.058 1.362 12.259 1.00 86.56 78 SER A C 1
ATOM 629 O O . SER A 1 78 ? -20.943 0.508 12.311 1.00 86.56 78 SER A O 1
ATOM 631 N N . ILE A 1 79 ? -20.338 2.661 12.138 1.00 88.88 79 ILE A N 1
ATOM 632 C CA . ILE A 1 79 ? -21.706 3.148 11.955 1.00 88.88 79 ILE A CA 1
ATOM 633 C C . ILE A 1 79 ? -22.038 3.035 10.471 1.00 88.88 79 ILE A C 1
ATOM 635 O O . ILE A 1 79 ? -21.572 3.832 9.655 1.00 88.88 79 ILE A O 1
ATOM 639 N N . LEU A 1 80 ? -22.848 2.041 10.119 1.00 89.25 80 LEU A N 1
ATOM 640 C CA . LEU A 1 80 ? -23.380 1.913 8.772 1.00 89.25 80 LEU A CA 1
ATOM 641 C C . LEU A 1 80 ? -24.645 2.766 8.649 1.00 89.25 80 LEU A C 1
ATOM 643 O O . LEU A 1 80 ? -25.630 2.538 9.350 1.00 89.25 80 LEU A O 1
ATOM 647 N N . PHE A 1 81 ? -24.628 3.727 7.730 1.00 88.38 81 PHE A N 1
ATOM 648 C CA . PHE A 1 81 ? -25.834 4.429 7.310 1.00 88.38 81 PHE A CA 1
ATOM 649 C C . PHE A 1 81 ? -26.216 3.962 5.907 1.00 88.38 81 PHE A C 1
ATOM 651 O O . PHE A 1 81 ? -25.409 4.043 4.982 1.00 88.38 81 PHE A O 1
ATOM 658 N N . CYS A 1 82 ? -27.435 3.452 5.759 1.00 80.94 82 CYS A N 1
ATOM 659 C CA . CYS A 1 82 ? -28.003 3.054 4.477 1.00 80.94 82 CYS A CA 1
ATOM 660 C C . CYS A 1 82 ? -29.197 3.973 4.191 1.00 80.94 82 CYS A C 1
ATOM 662 O O . CYS A 1 82 ? -30.069 4.116 5.050 1.00 80.94 82 CYS A O 1
ATOM 664 N N . ILE A 1 83 ? -29.171 4.634 3.031 1.00 79.06 83 ILE A N 1
ATOM 665 C CA . ILE A 1 83 ? -30.222 5.530 2.518 1.00 79.06 83 ILE A CA 1
ATOM 666 C C . ILE A 1 83 ? -31.099 4.752 1.548 1.00 79.06 83 ILE A C 1
ATOM 668 O O . ILE A 1 83 ? -30.514 4.012 0.724 1.00 79.06 83 ILE A O 1
#

Secondary structure (DSSP, 8-state):
--HHHHHHHHHHHHTT--HHHHHT-----STTS-HHHHHHHHHT--TT--EEEEEE--TT--EEEEEE-TT--SPP-------